Protein AF-A0A6C0IEM3-F1 (afdb_monomer_lite)

Sequence (105 aa):
MADKKRAFTKKLFKYSNPRIAQHMAYKYLGKTAKLYPASNPHKKYKIYDKKNDKWINFGQIGYEDFTKHKDKTRRKNYLTRTMYMRGNWKNNPYSANNLSRNILW

Secondary structure (DSSP, 8-state):
-----PPPPHHHHHH--HHHHHHHHHHHH-TT---EE-SSTTEEEEEEETTTTEEEEEEETTS--HHHH--HHHHHHHHHHHHT--STTTT-TTSHHHHIIIII-

Foldseek 3Di:
DDDPQDDFDPQLLVAADLVQLQVLQCVQVNPVWDWGQDPDPQFGTWTADPVVRDIDTADGRPHHFCRRPVDPVVLVVLCVVLVPDDDDVVVPCRPRSNSCNRRGD

pLDDT: mean 93.08, std 10.49, range [41.41, 98.56]

Organism: NCBI:txid1070528

Structure (mmCIF, N/CA/C/O backbone):
data_AF-A0A6C0IEM3-F1
#
_entry.id   AF-A0A6C0IEM3-F1
#
loop_
_atom_site.group_PDB
_atom_site.id
_atom_site.type_symbol
_atom_site.label_atom_id
_atom_site.label_alt_id
_atom_site.label_comp_id
_atom_site.label_asym_id
_atom_site.label_entity_id
_atom_site.label_seq_id
_atom_site.pdbx_PDB_ins_code
_atom_site.Cartn_x
_atom_site.Cartn_y
_atom_site.Cartn_z
_atom_site.occupancy
_atom_site.B_iso_or_equiv
_atom_site.auth_seq_id
_atom_site.auth_comp_id
_atom_site.auth_asym_id
_atom_site.auth_atom_id
_atom_site.pdbx_PDB_model_num
ATOM 1 N N . MET A 1 1 ? -2.450 -16.973 -15.108 1.00 41.41 1 MET A N 1
ATOM 2 C CA . MET A 1 1 ? -3.105 -17.436 -13.860 1.00 41.41 1 MET A CA 1
ATOM 3 C C . MET A 1 1 ? -4.087 -16.370 -13.391 1.00 41.41 1 MET A C 1
ATOM 5 O O . MET A 1 1 ? -3.658 -15.271 -13.065 1.00 41.41 1 MET A O 1
ATOM 9 N N . ALA A 1 2 ? -5.393 -16.646 -13.428 1.00 44.72 2 ALA A N 1
ATOM 10 C CA . ALA A 1 2 ? -6.413 -15.685 -13.010 1.00 44.72 2 ALA A CA 1
ATOM 11 C C . ALA A 1 2 ? -6.387 -15.520 -11.481 1.00 44.72 2 ALA A C 1
ATOM 13 O O . ALA A 1 2 ? -6.704 -16.446 -10.734 1.00 44.72 2 ALA A O 1
ATOM 14 N N . ASP A 1 3 ? -5.977 -14.343 -11.013 1.00 54.81 3 ASP A N 1
ATOM 15 C CA . ASP A 1 3 ? -5.996 -13.987 -9.597 1.00 54.81 3 ASP A CA 1
ATOM 16 C C . ASP A 1 3 ? -7.463 -13.878 -9.149 1.00 54.81 3 ASP A C 1
ATOM 18 O O . ASP A 1 3 ? -8.154 -12.902 -9.450 1.00 54.81 3 ASP A O 1
ATOM 22 N N . LYS A 1 4 ? -7.984 -14.933 -8.505 1.00 54.91 4 LYS A N 1
ATOM 23 C CA . LYS A 1 4 ? -9.347 -14.953 -7.951 1.00 54.91 4 LYS A CA 1
ATOM 24 C C . LYS A 1 4 ? -9.526 -13.700 -7.086 1.00 54.91 4 LYS A C 1
ATOM 26 O O . LYS A 1 4 ? -8.707 -13.462 -6.200 1.00 54.91 4 LYS A O 1
ATOM 31 N N . LYS A 1 5 ? -10.586 -12.910 -7.315 1.00 57.09 5 LYS A N 1
ATOM 32 C CA . LYS A 1 5 ? -10.936 -11.735 -6.491 1.00 57.09 5 LYS A CA 1
ATOM 33 C C . LYS A 1 5 ? -11.121 -12.165 -5.029 1.00 57.09 5 LYS A C 1
ATOM 35 O O . LYS A 1 5 ? -12.210 -12.551 -4.621 1.00 57.09 5 LYS A O 1
ATOM 40 N N . ARG A 1 6 ? -10.048 -12.132 -4.238 1.00 70.56 6 ARG A N 1
ATOM 41 C CA . ARG A 1 6 ? -10.091 -12.400 -2.798 1.00 70.56 6 ARG A CA 1
ATOM 42 C C . ARG A 1 6 ? -10.555 -11.136 -2.085 1.00 70.56 6 ARG A C 1
ATOM 44 O O . ARG A 1 6 ? -10.062 -10.045 -2.366 1.00 70.56 6 ARG A O 1
ATOM 51 N N . ALA A 1 7 ? -11.490 -11.288 -1.155 1.00 85.69 7 ALA A N 1
ATOM 52 C CA . ALA A 1 7 ? -11.869 -10.207 -0.258 1.00 85.69 7 ALA A CA 1
ATOM 53 C C . ALA A 1 7 ? -10.721 -9.887 0.717 1.00 85.69 7 ALA A C 1
ATOM 55 O O . ALA A 1 7 ? -9.923 -10.760 1.072 1.00 85.69 7 ALA A O 1
ATOM 56 N N . PHE A 1 8 ? -10.638 -8.635 1.174 1.00 90.69 8 PHE A N 1
ATOM 57 C CA . PHE A 1 8 ? -9.712 -8.260 2.244 1.00 90.69 8 PHE A CA 1
ATOM 58 C C . PHE A 1 8 ? -10.118 -8.926 3.564 1.00 90.69 8 PHE A C 1
ATOM 60 O O . PHE A 1 8 ? -11.298 -8.996 3.906 1.00 90.69 8 PHE A O 1
ATOM 67 N N . THR A 1 9 ? -9.138 -9.414 4.324 1.00 90.69 9 THR A N 1
ATOM 68 C CA . THR A 1 9 ? -9.390 -10.154 5.567 1.00 90.69 9 THR A CA 1
ATOM 69 C C . THR A 1 9 ? -9.744 -9.218 6.723 1.00 90.69 9 THR A C 1
ATOM 71 O O . T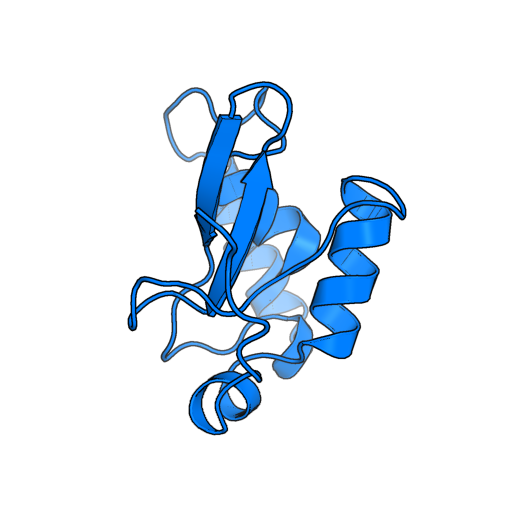HR A 1 9 ? -9.226 -8.104 6.808 1.00 90.69 9 THR A O 1
ATOM 74 N N . LYS A 1 10 ? -10.542 -9.694 7.694 1.00 92.75 10 LYS A N 1
ATOM 75 C CA . LYS A 1 10 ? -10.822 -8.954 8.946 1.00 92.75 10 LYS A CA 1
ATOM 76 C C . LYS A 1 10 ? -9.534 -8.523 9.663 1.00 92.75 10 LYS A C 1
ATOM 78 O O . LYS A 1 10 ? -9.467 -7.430 10.216 1.00 92.75 10 LYS A O 1
ATOM 83 N N . LYS A 1 11 ? -8.489 -9.361 9.608 1.00 93.62 11 LYS A N 1
ATOM 84 C CA . LYS A 1 11 ? -7.160 -9.061 10.162 1.00 93.62 11 LYS A CA 1
ATOM 85 C C . LYS A 1 11 ? -6.555 -7.808 9.533 1.00 93.62 11 LYS A C 1
ATOM 87 O O . LYS A 1 11 ? -6.006 -6.984 10.250 1.00 93.62 11 LYS A O 1
ATOM 92 N N . LEU A 1 12 ? -6.678 -7.633 8.219 1.00 95.75 12 LEU A N 1
ATOM 93 C CA . LEU A 1 12 ? -6.143 -6.463 7.531 1.00 95.75 12 LEU A CA 1
ATOM 94 C C . LEU A 1 12 ? -6.835 -5.167 7.974 1.00 95.75 12 LEU A C 1
ATOM 96 O O . LEU A 1 12 ? -6.143 -4.182 8.220 1.00 95.75 12 LEU A O 1
ATOM 100 N N . PHE A 1 13 ? -8.160 -5.177 8.156 1.00 96.25 13 PHE A N 1
ATOM 101 C CA . PHE A 1 13 ? -8.929 -4.005 8.611 1.00 96.25 13 PHE A CA 1
ATOM 102 C C . PHE A 1 13 ? -8.538 -3.504 10.013 1.00 96.25 13 PHE A C 1
ATOM 104 O O . PHE A 1 13 ? -8.767 -2.336 10.342 1.00 96.25 13 PHE A O 1
ATOM 111 N N . LYS A 1 14 ? -7.908 -4.357 10.834 1.00 97.06 14 LYS A N 1
ATOM 112 C CA . LYS A 1 14 ? -7.311 -3.933 12.109 1.00 97.06 14 LYS A CA 1
ATOM 113 C C . LYS A 1 14 ? -6.101 -3.016 11.903 1.00 97.06 14 LYS A C 1
ATOM 115 O O . LYS A 1 14 ? -5.873 -2.147 12.726 1.00 97.06 14 LYS A O 1
ATOM 120 N N . TYR A 1 15 ? -5.366 -3.167 10.798 1.00 97.75 15 TYR A N 1
ATOM 121 C CA . TYR A 1 15 ? -4.073 -2.508 10.577 1.00 97.75 15 TYR A CA 1
ATOM 122 C C . TYR A 1 15 ? -4.039 -1.526 9.399 1.00 97.75 15 TYR A C 1
ATOM 124 O O . TYR A 1 15 ? -3.018 -0.880 9.167 1.00 97.75 15 TYR A O 1
ATOM 132 N N . SER A 1 16 ? -5.086 -1.458 8.581 1.00 98.12 16 SER A N 1
ATOM 133 C CA . SER A 1 16 ? -5.109 -0.645 7.361 1.00 98.12 16 SER A CA 1
ATOM 134 C C . SER A 1 16 ? -6.543 -0.366 6.922 1.00 98.12 16 SER A C 1
ATOM 136 O O . SER A 1 16 ? -7.461 -1.097 7.294 1.00 98.12 16 SER A O 1
ATOM 138 N N . ASN A 1 17 ? -6.736 0.667 6.106 1.00 98.19 17 ASN A N 1
ATOM 139 C CA . ASN A 1 17 ? -8.010 0.972 5.467 1.00 98.19 17 ASN A CA 1
ATOM 140 C C . ASN A 1 17 ? -7.894 0.763 3.942 1.00 98.19 17 ASN A C 1
ATOM 142 O O . ASN A 1 17 ? -7.374 1.645 3.252 1.00 98.19 17 ASN A O 1
ATOM 146 N N . PRO A 1 18 ? -8.415 -0.356 3.392 1.00 97.25 18 PRO A N 1
ATOM 147 C CA . PRO A 1 18 ? -8.314 -0.670 1.966 1.00 97.25 18 PRO A CA 1
ATOM 148 C C . PRO A 1 18 ? -8.888 0.384 1.029 1.00 97.25 18 PRO A C 1
ATOM 150 O O . PRO A 1 18 ? -8.357 0.573 -0.060 1.00 97.25 18 PRO A O 1
ATOM 153 N N . ARG A 1 19 ? -9.961 1.080 1.430 1.00 97.44 19 ARG A N 1
ATOM 154 C CA . ARG A 1 19 ? -10.587 2.108 0.585 1.00 97.44 19 ARG A CA 1
ATOM 155 C C . ARG A 1 19 ? -9.653 3.302 0.418 1.00 97.44 19 ARG A C 1
ATOM 157 O O . ARG A 1 19 ? -9.424 3.754 -0.700 1.00 97.44 19 ARG A O 1
ATOM 164 N N . ILE A 1 20 ? -9.067 3.765 1.522 1.00 98.31 20 ILE A N 1
ATOM 165 C CA . ILE A 1 20 ? -8.099 4.868 1.507 1.00 98.31 20 ILE A CA 1
ATOM 166 C C . ILE A 1 20 ? -6.815 4.433 0.795 1.00 98.31 20 ILE A C 1
ATOM 168 O O . ILE A 1 20 ? -6.326 5.165 -0.061 1.00 98.31 20 ILE A O 1
ATOM 172 N N . ALA A 1 21 ? -6.302 3.233 1.079 1.00 98.31 21 ALA A N 1
ATOM 173 C CA . ALA A 1 21 ? -5.126 2.698 0.396 1.00 98.31 21 ALA A CA 1
ATOM 174 C C . ALA A 1 21 ? -5.347 2.615 -1.125 1.00 98.31 21 ALA A C 1
ATOM 176 O O . ALA A 1 21 ? -4.503 3.051 -1.901 1.00 98.31 21 ALA A O 1
ATOM 177 N N . GLN A 1 22 ? -6.508 2.134 -1.573 1.00 98.31 22 GLN A N 1
ATOM 178 C CA . GLN A 1 22 ? -6.840 2.079 -2.995 1.00 98.31 22 GLN A CA 1
ATOM 179 C C . GLN A 1 22 ? -6.919 3.478 -3.629 1.00 98.31 22 GLN A C 1
ATOM 181 O O . GLN A 1 22 ? -6.419 3.674 -4.736 1.00 98.31 22 GLN A O 1
ATOM 186 N N . HIS A 1 23 ? -7.487 4.463 -2.928 1.00 98.38 23 HIS A N 1
ATOM 187 C CA . HIS A 1 23 ? -7.493 5.853 -3.391 1.00 98.38 23 HIS A CA 1
ATOM 188 C C . HIS A 1 23 ? -6.069 6.415 -3.545 1.00 98.38 23 HIS A C 1
ATOM 190 O O . HIS A 1 23 ? -5.747 7.028 -4.562 1.00 98.38 23 HIS A O 1
ATOM 196 N N . MET A 1 24 ? -5.185 6.147 -2.581 1.00 98.50 24 MET A N 1
ATOM 197 C CA . MET A 1 24 ? -3.782 6.565 -2.658 1.00 98.50 24 MET A CA 1
ATOM 198 C C . MET A 1 24 ? -3.026 5.859 -3.790 1.00 98.50 24 MET A C 1
ATOM 200 O O . MET A 1 24 ? -2.213 6.487 -4.465 1.00 98.50 24 MET A O 1
ATOM 204 N N . ALA A 1 25 ? -3.333 4.588 -4.065 1.00 98.31 25 ALA A N 1
ATOM 205 C CA . ALA A 1 25 ? -2.782 3.875 -5.216 1.00 98.31 25 ALA A CA 1
ATOM 206 C C . ALA A 1 25 ? -3.182 4.542 -6.540 1.00 98.31 25 ALA A C 1
ATOM 208 O O . ALA A 1 25 ? -2.332 4.704 -7.413 1.00 98.31 25 ALA A O 1
ATOM 209 N N . TYR A 1 26 ? -4.432 5.005 -6.666 1.00 98.19 26 TYR A N 1
ATOM 210 C CA . TYR A 1 26 ? -4.862 5.767 -7.841 1.00 98.19 26 TYR A CA 1
ATOM 211 C C . TYR A 1 26 ? -4.125 7.094 -7.984 1.00 98.19 26 TYR A C 1
ATOM 213 O O . TYR A 1 26 ? -3.750 7.461 -9.095 1.00 98.19 26 TYR A O 1
ATOM 221 N N . LYS A 1 27 ? -3.898 7.799 -6.873 1.00 98.19 27 LYS A N 1
ATOM 222 C CA . LYS A 1 27 ? -3.147 9.058 -6.876 1.00 98.19 27 LYS A CA 1
ATOM 223 C C . LYS A 1 27 ? -1.690 8.855 -7.299 1.00 98.19 27 LYS A C 1
ATOM 225 O O . LYS A 1 27 ? -1.139 9.709 -7.980 1.00 98.19 27 LYS A O 1
ATOM 230 N N . TYR A 1 28 ? -1.076 7.746 -6.890 1.00 97.88 28 TYR A N 1
ATOM 231 C CA . TYR A 1 28 ? 0.343 7.498 -7.130 1.00 97.88 28 TYR A CA 1
ATOM 232 C C . TYR A 1 28 ? 0.641 6.864 -8.496 1.00 97.88 28 TYR A C 1
ATOM 234 O O . TYR A 1 28 ? 1.573 7.280 -9.175 1.00 97.88 28 TYR A O 1
ATOM 242 N N . LEU A 1 29 ? -0.139 5.859 -8.901 1.00 96.88 29 LEU A N 1
ATOM 243 C CA . LEU A 1 29 ? 0.129 5.034 -10.089 1.00 96.88 29 LEU A CA 1
ATOM 244 C C . LEU A 1 29 ? -0.917 5.212 -11.201 1.00 96.88 29 LEU A C 1
ATOM 246 O O . LEU A 1 29 ? -0.795 4.605 -12.263 1.00 96.88 29 LEU A O 1
ATOM 250 N N . GLY A 1 30 ? -1.953 6.020 -10.965 1.00 96.62 30 GLY A N 1
ATOM 251 C CA . GLY A 1 30 ? -3.060 6.250 -11.891 1.00 96.62 30 GLY A CA 1
ATOM 252 C C . GLY A 1 30 ? -4.292 5.378 -11.618 1.00 96.62 30 GLY A C 1
ATOM 253 O O . GLY A 1 30 ? -4.242 4.360 -10.925 1.00 96.62 30 GLY A O 1
ATOM 254 N N . LYS A 1 31 ? -5.437 5.767 -12.197 1.00 94.56 31 LYS A N 1
ATOM 255 C CA . LYS A 1 31 ? -6.768 5.169 -11.934 1.00 94.56 31 LYS A CA 1
ATOM 256 C C . LYS A 1 31 ? -6.884 3.675 -12.279 1.00 94.56 31 LYS A C 1
ATOM 258 O O . LYS A 1 31 ? -7.820 3.009 -11.845 1.00 94.56 31 LYS A O 1
ATOM 263 N N . THR A 1 32 ? -5.949 3.131 -13.053 1.00 94.06 32 THR A N 1
ATOM 264 C CA . THR A 1 32 ? -5.928 1.712 -13.438 1.00 94.06 32 THR A CA 1
ATOM 265 C C . THR A 1 32 ? -5.248 0.815 -12.397 1.00 94.06 32 THR A C 1
ATOM 267 O O . THR A 1 32 ? -5.407 -0.407 -12.457 1.00 94.06 32 THR A O 1
ATOM 270 N N . ALA A 1 33 ? -4.532 1.391 -11.425 1.00 95.56 33 ALA A N 1
ATOM 271 C CA . ALA A 1 33 ? -3.818 0.663 -10.383 1.00 95.56 33 ALA A CA 1
ATOM 272 C C . ALA A 1 33 ? -4.783 0.028 -9.372 1.00 95.56 33 ALA A C 1
ATOM 274 O O . ALA A 1 33 ? -5.502 0.728 -8.667 1.00 95.56 33 ALA A O 1
ATOM 275 N N . LYS A 1 34 ? -4.794 -1.302 -9.258 1.00 96.44 34 LYS A N 1
ATOM 276 C CA . LYS A 1 34 ? -5.690 -2.030 -8.341 1.00 96.44 34 LYS A CA 1
ATOM 277 C C . LYS A 1 34 ? -4.897 -2.763 -7.267 1.00 96.44 34 LYS A C 1
ATOM 279 O O . LYS A 1 34 ? -3.955 -3.489 -7.581 1.00 96.44 34 LYS A O 1
ATOM 284 N N . LEU A 1 35 ? -5.302 -2.581 -6.013 1.00 96.88 35 LEU A N 1
ATOM 285 C CA . LEU A 1 35 ? -4.778 -3.315 -4.870 1.00 96.88 35 LEU A CA 1
ATOM 286 C C . LEU A 1 35 ? -5.579 -4.594 -4.659 1.00 96.88 35 LEU A C 1
ATOM 288 O O . LEU A 1 35 ? -6.808 -4.597 -4.676 1.00 96.88 35 LEU A O 1
ATOM 292 N N . TYR A 1 36 ? -4.856 -5.669 -4.385 1.00 96.06 36 TYR A N 1
ATOM 293 C CA . TYR A 1 36 ? -5.409 -6.971 -4.041 1.00 96.06 36 TYR A CA 1
ATOM 294 C C . TYR A 1 36 ? -4.876 -7.397 -2.671 1.00 96.06 36 TYR A C 1
ATOM 296 O O . TYR A 1 36 ? -3.825 -6.903 -2.245 1.00 96.06 36 TYR A O 1
ATOM 304 N N . PRO A 1 37 ? -5.547 -8.318 -1.961 1.00 94.88 37 PRO A N 1
ATOM 305 C CA . PRO A 1 37 ? -4.953 -8.947 -0.789 1.00 94.88 37 PRO A CA 1
ATOM 306 C C . PRO A 1 37 ? -3.633 -9.624 -1.163 1.00 94.88 37 PRO A C 1
ATOM 308 O O . PRO A 1 37 ? -3.549 -10.301 -2.192 1.00 94.88 37 PRO A O 1
ATOM 311 N N . ALA A 1 38 ? -2.604 -9.440 -0.337 1.00 94.50 38 ALA A N 1
ATOM 312 C CA . ALA A 1 38 ? -1.316 -10.082 -0.566 1.00 94.50 38 ALA A CA 1
ATOM 313 C C . ALA A 1 38 ? -1.440 -11.616 -0.597 1.00 94.50 38 ALA A C 1
ATOM 315 O O . ALA A 1 38 ? -2.257 -12.202 0.115 1.00 94.50 38 ALA A O 1
ATOM 316 N N . SER A 1 39 ? -0.603 -12.275 -1.404 1.00 90.19 39 SER A N 1
ATOM 317 C CA . SER A 1 39 ? -0.484 -13.740 -1.369 1.00 90.19 39 SER A CA 1
ATOM 318 C C . SER A 1 39 ? 0.318 -14.209 -0.154 1.00 90.19 39 SER A C 1
ATOM 320 O O . SER A 1 39 ? 0.049 -15.278 0.383 1.00 90.19 39 SER A O 1
ATOM 322 N N . ASN A 1 40 ? 1.273 -13.394 0.303 1.00 90.44 40 ASN A N 1
ATOM 323 C CA . ASN A 1 40 ? 2.035 -13.635 1.523 1.00 90.44 40 ASN A CA 1
ATOM 324 C C . ASN A 1 40 ? 1.220 -13.190 2.760 1.00 90.44 40 ASN A C 1
ATOM 326 O O . ASN A 1 40 ? 0.868 -12.010 2.841 1.00 90.44 40 ASN A O 1
ATOM 330 N N . PRO A 1 41 ? 0.975 -14.070 3.752 1.00 90.75 41 PRO A N 1
ATOM 331 C CA . PRO A 1 41 ? 0.144 -13.765 4.924 1.00 90.75 41 PRO A CA 1
ATOM 332 C C . PRO A 1 41 ? 0.728 -12.687 5.854 1.00 90.75 41 PRO A C 1
ATOM 334 O O . PRO A 1 41 ? 0.003 -12.105 6.665 1.00 90.75 41 PRO A O 1
ATOM 337 N N . HIS A 1 42 ? 2.024 -12.393 5.742 1.00 95.19 42 HIS A N 1
ATOM 338 C CA . HIS A 1 42 ? 2.689 -11.324 6.488 1.00 95.19 42 HIS A CA 1
ATOM 339 C C . HIS A 1 42 ? 2.568 -9.959 5.803 1.00 95.19 42 HIS A C 1
ATOM 341 O O . HIS A 1 42 ? 2.922 -8.940 6.404 1.00 95.19 42 HIS A O 1
ATOM 347 N N . LYS A 1 43 ? 2.073 -9.913 4.559 1.00 97.19 43 LYS A N 1
ATOM 348 C CA . LYS A 1 43 ? 1.915 -8.679 3.788 1.00 97.19 43 LYS A CA 1
ATOM 349 C C . LYS A 1 43 ? 0.459 -8.233 3.717 1.00 97.19 43 LYS A C 1
ATOM 351 O O . LYS A 1 43 ? -0.459 -9.034 3.862 1.00 97.19 43 LYS A O 1
ATOM 356 N N . LYS A 1 44 ? 0.241 -6.927 3.540 1.00 97.62 44 LYS A N 1
ATOM 357 C CA . LYS A 1 44 ? -1.113 -6.352 3.489 1.00 97.62 44 LYS A CA 1
ATOM 358 C C . LYS A 1 44 ? -1.697 -6.451 2.085 1.00 97.62 44 LYS A C 1
ATOM 360 O O . LYS A 1 44 ? -2.750 -7.053 1.880 1.00 97.62 44 LYS A O 1
ATOM 365 N N . TYR A 1 45 ? -0.989 -5.874 1.122 1.00 97.88 45 TYR A N 1
ATOM 366 C CA . TYR A 1 45 ? -1.476 -5.698 -0.238 1.00 97.88 45 TYR A CA 1
ATOM 367 C C . TYR A 1 45 ? -0.501 -6.292 -1.242 1.00 97.88 45 TYR A C 1
ATOM 369 O O . TYR A 1 45 ? 0.699 -6.407 -0.979 1.00 97.88 45 TYR A O 1
ATOM 377 N N . LYS A 1 46 ? -1.020 -6.610 -2.421 1.00 97.44 46 LYS A N 1
ATOM 378 C CA . LYS A 1 46 ? -0.225 -6.776 -3.627 1.00 97.44 46 LYS A CA 1
ATOM 379 C C . LYS A 1 46 ? -0.782 -5.937 -4.762 1.00 97.44 46 LYS A C 1
ATOM 381 O O . LYS A 1 46 ? -1.977 -5.643 -4.807 1.00 97.44 46 LYS A O 1
ATOM 386 N N . ILE A 1 47 ? 0.099 -5.574 -5.676 1.00 97.12 47 ILE A N 1
ATOM 387 C CA . ILE A 1 47 ? -0.229 -4.875 -6.913 1.00 97.12 47 ILE A CA 1
ATOM 388 C C . ILE A 1 47 ? 0.551 -5.515 -8.056 1.00 97.12 47 ILE A C 1
ATOM 390 O O . ILE A 1 47 ? 1.640 -6.052 -7.846 1.00 97.12 47 ILE A O 1
ATOM 394 N N . TYR A 1 48 ? -0.032 -5.486 -9.246 1.00 96.44 48 TYR A N 1
ATOM 395 C CA . TYR A 1 48 ? 0.590 -6.020 -10.445 1.00 96.44 48 TYR A CA 1
ATOM 396 C C . TYR A 1 48 ? 1.317 -4.908 -11.197 1.00 96.44 48 TYR A C 1
ATOM 398 O O . TYR A 1 48 ? 0.701 -3.927 -11.621 1.00 96.44 48 TYR A O 1
ATOM 406 N N . ASP A 1 49 ? 2.626 -5.069 -11.338 1.00 95.19 49 ASP A N 1
ATOM 407 C CA . ASP A 1 49 ? 3.472 -4.256 -12.194 1.00 95.19 49 ASP A CA 1
ATOM 408 C C . ASP A 1 49 ? 3.400 -4.809 -13.618 1.00 95.19 49 ASP A C 1
ATOM 410 O O . ASP A 1 49 ? 4.068 -5.786 -13.956 1.00 95.19 49 ASP A O 1
ATOM 414 N N . LYS A 1 50 ? 2.564 -4.177 -14.447 1.00 92.19 50 LYS A N 1
ATOM 415 C CA . LYS A 1 50 ? 2.363 -4.575 -15.846 1.00 92.19 50 LYS A CA 1
ATOM 416 C C . LYS A 1 50 ? 3.629 -4.446 -16.689 1.00 92.19 50 LYS A C 1
ATOM 418 O O . LYS A 1 50 ? 3.769 -5.179 -17.657 1.00 92.19 50 LYS A O 1
ATOM 423 N N . LYS A 1 51 ? 4.524 -3.508 -16.356 1.00 91.56 51 LYS A N 1
ATOM 424 C CA . LYS A 1 51 ? 5.732 -3.253 -17.151 1.00 91.56 51 LYS A CA 1
ATOM 425 C C . LYS A 1 51 ? 6.723 -4.409 -17.030 1.00 91.56 51 LYS A C 1
ATOM 427 O O . LYS A 1 51 ? 7.397 -4.730 -17.997 1.00 91.56 51 LYS A O 1
ATOM 432 N N . ASN A 1 52 ? 6.797 -5.009 -15.844 1.00 92.44 52 ASN A N 1
ATOM 433 C CA . ASN A 1 52 ? 7.745 -6.075 -15.524 1.00 92.44 52 ASN A CA 1
ATOM 434 C C . ASN A 1 52 ? 7.068 -7.442 -15.317 1.00 92.44 52 ASN A C 1
ATOM 436 O O . ASN A 1 52 ? 7.703 -8.346 -14.783 1.00 92.44 52 ASN A O 1
ATOM 440 N N . ASP A 1 53 ? 5.779 -7.562 -15.661 1.00 94.19 53 ASP A N 1
ATOM 441 C CA . ASP A 1 53 ? 4.948 -8.762 -15.479 1.00 94.19 53 ASP A CA 1
ATOM 442 C C . ASP A 1 53 ? 5.096 -9.414 -14.087 1.00 94.19 53 ASP A C 1
ATOM 444 O O . ASP A 1 53 ? 5.333 -10.613 -13.933 1.00 94.19 53 ASP A O 1
ATOM 448 N N . LYS A 1 54 ? 5.010 -8.603 -13.022 1.00 94.44 54 LYS A N 1
ATOM 449 C CA . LYS A 1 54 ? 5.307 -9.077 -11.662 1.00 94.44 54 LYS A CA 1
ATOM 450 C C . LYS A 1 54 ? 4.309 -8.605 -10.619 1.00 94.44 54 LYS A C 1
ATOM 452 O O . LYS A 1 54 ? 3.920 -7.444 -10.560 1.00 94.44 54 LYS A O 1
ATOM 457 N N . TRP A 1 55 ? 3.957 -9.507 -9.706 1.00 96.06 55 TRP A N 1
ATOM 458 C CA . TRP A 1 55 ? 3.212 -9.169 -8.495 1.00 96.06 55 TRP A CA 1
ATOM 459 C C . TRP A 1 55 ? 4.145 -8.723 -7.374 1.00 96.06 55 TRP A C 1
ATOM 461 O O . TRP A 1 55 ? 5.035 -9.465 -6.953 1.00 96.06 55 TRP A O 1
ATOM 471 N N . ILE A 1 56 ? 3.898 -7.532 -6.836 1.00 96.69 56 ILE A N 1
ATOM 472 C CA . ILE A 1 56 ? 4.668 -6.975 -5.725 1.00 96.69 56 ILE A CA 1
ATOM 473 C C . ILE A 1 56 ? 3.810 -6.971 -4.467 1.00 96.69 56 ILE A C 1
ATOM 475 O O . ILE A 1 56 ? 2.767 -6.324 -4.429 1.00 96.69 56 ILE A O 1
ATOM 479 N N . ASN A 1 57 ? 4.262 -7.676 -3.428 1.00 97.44 57 ASN A N 1
ATOM 480 C CA . ASN A 1 57 ? 3.625 -7.689 -2.111 1.00 97.44 57 ASN A CA 1
ATOM 481 C C . ASN A 1 57 ? 4.262 -6.618 -1.206 1.00 97.44 57 ASN A C 1
ATOM 483 O O . ASN A 1 57 ? 5.487 -6.540 -1.111 1.00 97.44 57 ASN A O 1
ATOM 487 N N . PHE A 1 58 ? 3.453 -5.819 -0.509 1.00 97.69 58 PHE A N 1
ATOM 488 C CA . PHE A 1 58 ? 3.930 -4.714 0.329 1.00 97.69 58 PHE A CA 1
ATOM 489 C C . PHE A 1 58 ? 3.013 -4.426 1.532 1.00 97.69 58 PHE A C 1
ATOM 491 O O . PHE A 1 58 ? 1.896 -4.941 1.645 1.00 97.69 58 PHE A O 1
ATOM 498 N N . GLY A 1 59 ? 3.527 -3.615 2.466 1.00 97.19 59 GLY A N 1
ATOM 499 C CA . GLY A 1 59 ? 2.928 -3.378 3.783 1.00 97.19 59 GLY A CA 1
ATOM 500 C C . GLY A 1 59 ? 3.044 -4.594 4.708 1.00 97.19 59 GLY A C 1
ATOM 501 O O . GLY A 1 59 ? 2.954 -5.725 4.251 1.00 97.19 59 GLY A O 1
ATOM 502 N N . GLN A 1 60 ? 3.245 -4.382 6.008 1.00 96.88 60 GLN A N 1
ATOM 503 C CA . GLN A 1 60 ? 3.421 -5.464 6.987 1.00 96.88 60 GLN A CA 1
ATOM 504 C C . GLN A 1 60 ? 2.167 -5.632 7.853 1.00 96.88 60 GLN A C 1
ATOM 506 O O . GLN A 1 60 ? 1.718 -4.676 8.482 1.00 96.88 60 GLN A O 1
ATOM 511 N N . ILE A 1 61 ? 1.602 -6.837 7.910 1.00 96.56 61 ILE A N 1
ATOM 512 C CA . ILE A 1 61 ? 0.516 -7.162 8.846 1.00 96.56 61 ILE A CA 1
ATOM 513 C C . ILE A 1 61 ? 1.052 -7.142 10.285 1.00 96.56 61 ILE A C 1
ATOM 515 O O . ILE A 1 61 ? 2.175 -7.575 10.527 1.00 96.56 61 ILE A O 1
ATOM 519 N N . GLY A 1 62 ? 0.246 -6.653 11.234 1.00 96.19 62 GLY A N 1
ATOM 520 C CA . GLY A 1 62 ? 0.634 -6.492 12.642 1.00 96.19 62 GLY A CA 1
ATOM 521 C C . GLY A 1 62 ? 0.916 -5.043 13.046 1.00 96.19 62 GLY A C 1
ATOM 522 O O . GLY A 1 62 ? 0.813 -4.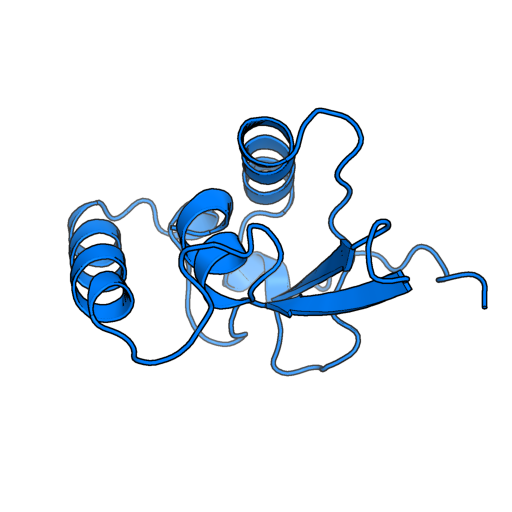716 14.221 1.00 96.19 62 GLY A O 1
ATOM 523 N N . TYR A 1 63 ? 1.179 -4.158 12.078 1.00 95.62 63 TYR A N 1
ATOM 524 C CA . TYR A 1 63 ? 1.432 -2.738 12.325 1.00 95.62 63 TYR A CA 1
ATOM 525 C C . TYR A 1 63 ? 0.427 -1.870 11.587 1.00 95.62 63 TYR A C 1
ATOM 527 O O . TYR A 1 63 ? 0.245 -2.016 10.375 1.00 95.62 63 TYR A O 1
ATOM 535 N N . GLU A 1 64 ? -0.201 -0.936 12.294 1.00 97.94 64 GLU A N 1
ATOM 536 C CA . GLU A 1 64 ? -1.050 0.065 11.655 1.00 97.94 64 GLU A CA 1
ATOM 537 C C . GLU A 1 64 ? -0.235 0.972 10.727 1.00 97.94 64 GLU A C 1
ATOM 539 O O . GLU A 1 64 ? 0.893 1.347 11.052 1.00 97.94 64 GLU A O 1
ATOM 544 N N . ASP A 1 65 ? -0.826 1.341 9.591 1.00 98.19 65 ASP A N 1
ATOM 545 C CA . ASP A 1 65 ? -0.301 2.372 8.689 1.00 98.19 65 ASP A CA 1
ATOM 546 C C . ASP A 1 65 ? -1.162 3.646 8.725 1.00 98.19 65 ASP A C 1
ATOM 548 O O . ASP A 1 65 ? -2.222 3.678 9.363 1.00 98.19 65 ASP A O 1
ATOM 552 N N . PHE A 1 66 ? -0.723 4.704 8.041 1.00 98.50 66 PHE A N 1
ATOM 553 C CA . PHE A 1 66 ? -1.367 6.015 8.112 1.00 98.50 66 PHE A CA 1
ATOM 554 C C . PHE A 1 66 ? -2.803 6.002 7.570 1.00 98.50 66 PHE A C 1
ATOM 556 O O . PHE A 1 66 ? -3.642 6.818 7.968 1.00 98.50 66 PHE A O 1
ATOM 563 N N . THR A 1 67 ? -3.149 5.041 6.709 1.00 98.19 67 THR A N 1
ATOM 564 C CA . THR A 1 67 ? -4.535 4.877 6.254 1.00 98.19 67 THR A CA 1
ATOM 565 C C . THR A 1 67 ? -5.471 4.488 7.403 1.00 98.19 67 THR A C 1
ATOM 567 O O . THR A 1 67 ? -6.656 4.822 7.336 1.00 98.19 67 THR A O 1
ATOM 570 N N . LYS A 1 68 ? -4.935 3.874 8.470 1.00 97.94 68 LYS A N 1
ATOM 571 C CA . LYS A 1 68 ? -5.643 3.461 9.687 1.00 97.94 68 LYS A CA 1
ATOM 572 C C . LYS A 1 68 ? -5.479 4.443 10.849 1.00 97.94 68 LYS A C 1
ATOM 574 O O . LYS A 1 68 ? -6.484 4.955 11.322 1.00 97.94 68 LYS A O 1
ATOM 579 N N . HIS A 1 69 ? -4.250 4.705 11.297 1.00 97.44 69 HIS A N 1
ATOM 580 C CA . HIS A 1 69 ? -4.011 5.380 12.584 1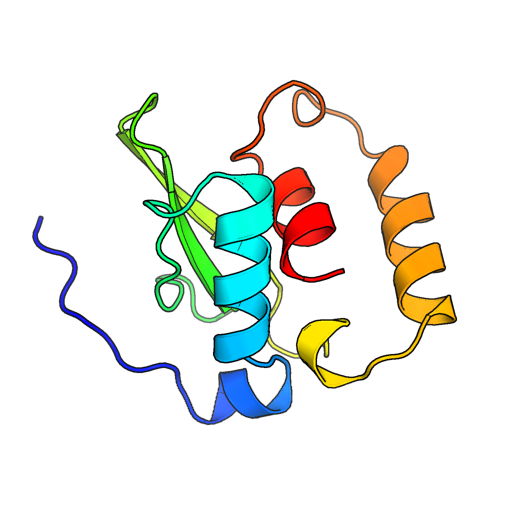.00 97.44 69 HIS A CA 1
ATOM 581 C C . HIS A 1 69 ? -3.945 6.917 12.500 1.00 97.44 69 HIS A C 1
ATOM 583 O O . HIS A 1 69 ? -4.011 7.582 13.524 1.00 97.44 69 HIS A O 1
ATOM 589 N N . LYS A 1 70 ? -3.772 7.496 11.29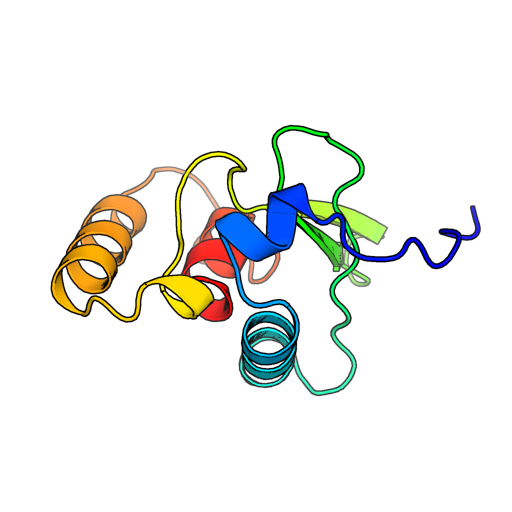9 1.00 97.75 70 LYS A N 1
ATOM 590 C CA . LYS A 1 70 ? -3.784 8.958 11.033 1.00 97.75 70 LYS A CA 1
ATOM 591 C C . LYS A 1 70 ? -2.766 9.826 11.797 1.00 97.75 70 LYS A C 1
ATOM 593 O O . LYS A 1 70 ? -2.832 11.050 11.759 1.00 97.75 70 LYS A O 1
ATOM 598 N N . ASP A 1 71 ? -1.761 9.206 12.397 1.00 98.19 71 ASP A N 1
ATOM 599 C CA . ASP A 1 71 ? -0.675 9.868 13.134 1.00 98.19 71 ASP A CA 1
ATOM 600 C C . ASP A 1 71 ? 0.392 10.411 12.167 1.00 98.19 71 ASP A C 1
ATOM 602 O O . ASP A 1 71 ? 1.100 9.658 11.484 1.00 98.19 71 ASP A O 1
ATOM 606 N N . LYS A 1 72 ? 0.499 11.741 12.117 1.00 97.94 72 LYS A N 1
ATOM 607 C CA . LYS A 1 72 ? 1.424 12.471 11.241 1.00 97.94 72 LYS A CA 1
ATOM 608 C C . LYS A 1 72 ? 2.887 12.319 11.670 1.00 97.94 72 LYS A C 1
ATOM 610 O O . LYS A 1 72 ? 3.762 12.304 10.805 1.00 97.94 72 LYS A O 1
ATOM 615 N N . THR A 1 73 ? 3.156 12.162 12.963 1.00 98.25 73 THR A N 1
ATOM 616 C CA . THR A 1 73 ? 4.506 11.968 13.506 1.00 98.25 73 THR A CA 1
ATOM 617 C C . THR A 1 73 ? 5.030 10.590 13.125 1.00 98.25 73 THR A C 1
ATOM 619 O O . THR A 1 73 ? 6.110 10.482 12.543 1.00 98.25 73 THR A O 1
ATOM 622 N N . ARG A 1 74 ? 4.231 9.531 13.328 1.00 97.94 74 ARG A N 1
ATOM 623 C CA . ARG A 1 74 ? 4.581 8.168 12.879 1.00 97.94 74 ARG A CA 1
ATOM 624 C C . ARG A 1 74 ? 4.835 8.115 11.375 1.00 97.94 74 ARG A C 1
ATOM 626 O O . ARG A 1 74 ? 5.800 7.487 10.939 1.00 97.94 74 ARG A O 1
ATOM 633 N N . ARG A 1 75 ? 4.009 8.817 10.592 1.00 98.00 75 ARG A N 1
ATOM 634 C CA . ARG A 1 75 ? 4.193 8.951 9.144 1.00 98.00 75 ARG A CA 1
ATOM 635 C C . ARG A 1 75 ? 5.512 9.631 8.791 1.00 98.00 75 ARG A C 1
ATOM 637 O O . ARG A 1 75 ? 6.286 9.062 8.025 1.00 98.00 75 ARG A O 1
ATOM 644 N N . LYS A 1 76 ? 5.792 10.804 9.367 1.00 98.19 76 LYS A N 1
ATOM 645 C CA . LYS A 1 76 ? 7.052 11.528 9.147 1.00 98.19 76 LYS A CA 1
ATOM 646 C C . LYS A 1 76 ? 8.250 10.637 9.473 1.00 98.19 76 LYS A C 1
ATOM 648 O O . LYS A 1 76 ? 9.125 10.475 8.632 1.00 98.19 76 LYS A O 1
ATOM 653 N N . ASN A 1 77 ? 8.235 9.975 10.627 1.00 97.81 77 ASN A N 1
ATOM 654 C CA . ASN A 1 77 ? 9.315 9.087 11.059 1.00 97.81 77 ASN A CA 1
ATOM 655 C C . ASN A 1 77 ? 9.527 7.915 10.090 1.00 97.81 77 ASN A C 1
ATOM 657 O O . ASN A 1 77 ? 10.665 7.593 9.740 1.00 97.81 77 ASN A O 1
ATOM 661 N N . TYR A 1 78 ? 8.442 7.296 9.610 1.00 97.31 78 TYR A N 1
ATOM 662 C CA . TYR A 1 78 ? 8.529 6.237 8.606 1.00 97.31 78 TYR A CA 1
ATOM 663 C C . TYR A 1 78 ? 9.151 6.743 7.299 1.00 97.31 78 TYR A C 1
ATOM 665 O O . TYR A 1 78 ? 10.061 6.102 6.764 1.00 97.31 78 TYR A O 1
ATOM 673 N N . LEU A 1 79 ? 8.689 7.890 6.790 1.00 97.00 79 LEU A N 1
ATOM 674 C CA . LEU A 1 79 ? 9.187 8.483 5.548 1.00 97.00 79 LEU A CA 1
ATOM 675 C C . LEU A 1 79 ? 10.648 8.932 5.671 1.00 97.00 79 LEU A C 1
ATOM 677 O O . LEU A 1 79 ? 11.416 8.717 4.737 1.00 97.00 79 LEU A O 1
ATOM 681 N N . THR A 1 80 ? 11.074 9.475 6.808 1.00 96.75 80 THR A N 1
ATOM 682 C CA . THR A 1 80 ? 12.485 9.812 7.036 1.00 96.75 80 THR A CA 1
ATOM 683 C C . THR A 1 80 ? 13.343 8.552 7.028 1.00 96.75 80 THR A C 1
ATOM 685 O O . THR A 1 80 ? 14.270 8.441 6.232 1.00 96.75 80 THR A O 1
ATOM 688 N N . ARG A 1 81 ? 12.990 7.538 7.830 1.00 95.50 81 ARG A N 1
ATOM 689 C CA . ARG A 1 81 ? 13.773 6.294 7.917 1.00 95.50 81 ARG A CA 1
ATOM 690 C C . ARG A 1 81 ? 13.904 5.595 6.565 1.00 95.50 81 ARG A C 1
ATOM 692 O O . ARG A 1 81 ? 14.978 5.135 6.193 1.00 95.50 81 ARG A O 1
ATOM 699 N N . THR A 1 82 ? 12.806 5.506 5.821 1.00 94.69 82 THR A N 1
ATOM 700 C CA . THR A 1 82 ? 12.783 4.768 4.551 1.00 94.69 82 THR A CA 1
ATOM 701 C C . THR A 1 82 ? 13.387 5.536 3.373 1.00 94.69 82 THR A C 1
ATOM 703 O O . THR A 1 82 ? 13.638 4.929 2.335 1.00 94.69 82 THR A O 1
ATOM 706 N N . MET A 1 83 ? 13.658 6.841 3.522 1.00 93.00 83 MET A N 1
ATOM 707 C CA . MET A 1 83 ? 14.310 7.670 2.496 1.00 93.00 83 MET A CA 1
ATOM 708 C C . MET A 1 83 ? 15.792 7.312 2.308 1.00 93.00 83 MET A C 1
ATOM 710 O O . MET A 1 83 ? 16.330 7.485 1.215 1.00 93.00 83 MET A O 1
ATOM 714 N N . TYR A 1 84 ? 16.436 6.780 3.347 1.00 90.50 84 TYR A N 1
ATOM 715 C CA . TYR A 1 84 ? 17.864 6.446 3.344 1.00 90.50 84 TYR A CA 1
ATOM 716 C C . TYR A 1 84 ? 18.146 4.950 3.153 1.00 90.50 84 TYR A C 1
ATOM 718 O O . TYR A 1 84 ? 19.292 4.517 3.253 1.00 90.50 84 TYR A O 1
ATOM 726 N N . MET A 1 85 ? 17.125 4.133 2.867 1.00 89.62 85 MET A N 1
ATOM 727 C CA . MET A 1 85 ? 17.343 2.712 2.584 1.00 89.62 85 MET A CA 1
ATOM 728 C C . MET A 1 85 ? 18.180 2.542 1.309 1.00 89.62 85 MET A C 1
ATOM 730 O O . MET A 1 85 ? 17.966 3.240 0.317 1.00 89.62 85 MET A O 1
ATOM 734 N N . ARG A 1 86 ? 19.130 1.604 1.325 1.00 86.56 86 ARG A N 1
ATOM 735 C CA . ARG A 1 86 ? 19.967 1.278 0.159 1.00 86.56 86 ARG A CA 1
ATOM 736 C C . ARG A 1 86 ? 19.154 0.523 -0.910 1.00 86.56 86 ARG A C 1
ATOM 738 O O . ARG A 1 86 ? 18.155 -0.121 -0.595 1.00 86.56 86 ARG A O 1
ATOM 745 N N . GLY A 1 87 ? 19.596 0.593 -2.167 1.00 83.06 87 GLY A N 1
ATOM 746 C CA . GLY A 1 87 ? 19.037 -0.165 -3.297 1.00 83.06 87 GLY A CA 1
ATOM 747 C C . GLY A 1 87 ? 18.315 0.677 -4.355 1.00 83.06 87 GLY A C 1
ATOM 748 O O . GLY A 1 87 ? 18.059 1.867 -4.174 1.00 83.06 87 GLY A O 1
ATOM 749 N N . ASN A 1 88 ? 17.956 0.037 -5.472 1.00 80.75 88 ASN A N 1
ATOM 750 C CA . ASN A 1 88 ? 17.335 0.682 -6.637 1.00 80.75 88 ASN A CA 1
ATOM 751 C C . ASN A 1 88 ? 15.807 0.845 -6.489 1.00 80.75 88 ASN A C 1
ATOM 753 O O . ASN A 1 88 ? 15.022 0.422 -7.336 1.00 80.75 88 ASN A O 1
ATOM 757 N N . TRP A 1 89 ? 15.360 1.402 -5.362 1.00 87.75 89 TRP A N 1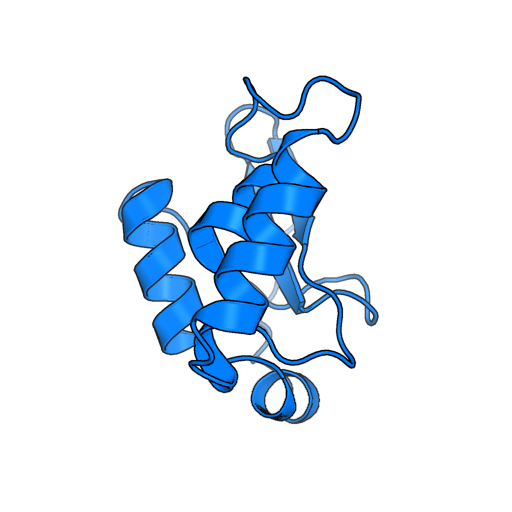
ATOM 758 C CA . TRP A 1 89 ? 13.935 1.651 -5.131 1.00 87.75 89 TRP A CA 1
ATOM 759 C C . TRP A 1 89 ? 13.513 3.043 -5.601 1.00 87.75 89 TRP A C 1
ATOM 761 O O . TRP A 1 89 ? 12.386 3.192 -6.058 1.00 87.75 89 TRP A O 1
ATOM 771 N N . LYS A 1 90 ? 14.409 4.040 -5.549 1.00 86.69 90 LYS A N 1
ATOM 772 C CA . LYS A 1 90 ? 14.101 5.445 -5.882 1.00 86.69 90 LYS A CA 1
ATOM 773 C C . LYS A 1 90 ? 13.511 5.596 -7.286 1.00 86.69 90 LYS A C 1
ATOM 775 O O . LYS A 1 90 ? 12.511 6.285 -7.447 1.00 86.69 90 LYS A O 1
ATOM 780 N N . ASN A 1 91 ? 14.059 4.863 -8.253 1.00 89.62 91 ASN A N 1
ATOM 781 C CA . ASN A 1 91 ? 13.659 4.938 -9.659 1.00 89.62 91 ASN A CA 1
ATOM 782 C C . ASN A 1 91 ? 12.593 3.898 -10.048 1.00 89.62 91 ASN A C 1
ATOM 784 O O . ASN A 1 91 ? 12.188 3.839 -11.205 1.00 89.62 91 ASN A O 1
ATOM 788 N N . ASN A 1 92 ? 12.131 3.069 -9.104 1.00 93.88 92 ASN A N 1
ATOM 789 C CA . ASN A 1 92 ? 11.129 2.036 -9.356 1.00 93.88 92 ASN A CA 1
ATOM 790 C C . ASN A 1 92 ? 9.831 2.342 -8.581 1.00 93.88 92 ASN A C 1
ATOM 792 O O . ASN A 1 92 ? 9.762 2.060 -7.375 1.00 93.88 92 ASN A O 1
ATOM 796 N N . PRO A 1 93 ? 8.782 2.870 -9.247 1.00 95.25 93 PRO A N 1
ATOM 797 C CA . PRO A 1 93 ? 7.498 3.169 -8.609 1.00 95.25 93 PRO A CA 1
ATOM 798 C C . PRO A 1 93 ? 6.825 1.948 -7.972 1.00 95.25 93 PRO A C 1
ATOM 800 O O . PRO A 1 93 ? 6.148 2.065 -6.953 1.00 95.25 93 PRO A O 1
ATOM 803 N N . TYR A 1 94 ? 7.061 0.761 -8.532 1.00 96.50 94 TYR A N 1
ATOM 804 C CA . TYR A 1 94 ? 6.523 -0.506 -8.043 1.00 96.50 94 TYR A CA 1
ATOM 805 C C . TYR A 1 94 ? 7.430 -1.189 -7.014 1.00 96.50 94 TYR A C 1
ATOM 807 O O . TYR A 1 94 ? 7.118 -2.284 -6.554 1.00 96.50 94 TYR A O 1
ATOM 815 N N . SER A 1 95 ? 8.536 -0.568 -6.588 1.00 95.56 95 SER A N 1
ATOM 816 C CA . SER A 1 95 ? 9.308 -1.101 -5.464 1.00 95.56 95 SER A CA 1
ATOM 817 C C . SER A 1 95 ? 8.459 -1.121 -4.189 1.00 95.56 95 SER A C 1
ATOM 819 O O . SER A 1 95 ? 7.698 -0.195 -3.907 1.00 95.56 95 SER A O 1
ATOM 821 N N . ALA A 1 96 ? 8.616 -2.159 -3.362 1.00 95.44 96 ALA A N 1
ATOM 822 C CA . ALA A 1 96 ? 7.832 -2.297 -2.131 1.00 95.44 96 ALA A CA 1
ATOM 823 C C . ALA A 1 96 ? 7.980 -1.088 -1.183 1.00 95.44 96 ALA A C 1
ATOM 825 O O . ALA A 1 96 ? 7.041 -0.765 -0.449 1.00 95.44 96 ALA A O 1
ATOM 826 N N . ASN A 1 97 ? 9.132 -0.403 -1.221 1.00 96.25 97 ASN A N 1
ATOM 827 C CA . ASN A 1 97 ? 9.358 0.827 -0.466 1.00 96.25 97 ASN A CA 1
ATOM 828 C C . ASN A 1 97 ? 8.526 1.994 -1.021 1.00 96.25 97 ASN A C 1
ATOM 830 O O . ASN A 1 97 ? 7.774 2.601 -0.266 1.00 96.25 97 ASN A O 1
ATOM 834 N N . ASN A 1 98 ? 8.579 2.268 -2.331 1.00 97.12 98 ASN A N 1
ATOM 835 C CA . ASN A 1 98 ? 7.769 3.329 -2.938 1.00 97.12 98 ASN A CA 1
ATOM 836 C C . ASN A 1 98 ? 6.270 3.080 -2.784 1.00 97.12 98 ASN A C 1
ATOM 838 O O . ASN A 1 98 ? 5.534 4.003 -2.437 1.00 97.12 98 ASN A O 1
ATOM 842 N N . LEU A 1 99 ? 5.829 1.835 -2.958 1.00 97.88 99 LEU A N 1
ATOM 843 C CA . LEU A 1 99 ? 4.437 1.462 -2.727 1.00 97.88 99 LEU A CA 1
ATOM 844 C C . LEU A 1 99 ? 4.035 1.740 -1.274 1.00 97.88 99 LEU A C 1
ATOM 846 O O . LEU A 1 99 ? 3.026 2.390 -1.028 1.00 97.88 99 LEU A O 1
ATOM 850 N N . SER A 1 100 ? 4.847 1.331 -0.296 1.00 97.69 100 SER A N 1
ATOM 851 C CA . SER A 1 100 ? 4.540 1.584 1.117 1.00 97.69 100 SER A CA 1
ATOM 852 C C . SER A 1 100 ? 4.536 3.081 1.448 1.00 97.69 100 SER A C 1
ATOM 854 O O . SER A 1 100 ? 3.594 3.554 2.076 1.00 97.69 100 SER A O 1
ATOM 856 N N . ARG A 1 101 ? 5.544 3.833 0.994 1.00 97.69 101 ARG A N 1
ATOM 857 C CA . ARG A 1 101 ? 5.678 5.277 1.241 1.00 97.69 101 ARG A CA 1
ATOM 858 C C . ARG A 1 101 ? 4.530 6.086 0.643 1.00 97.69 101 ARG A C 1
ATOM 860 O O . ARG A 1 101 ? 4.018 6.964 1.309 1.00 97.69 101 ARG A O 1
ATOM 867 N N . ASN A 1 102 ? 4.121 5.806 -0.592 1.00 98.12 102 ASN A N 1
ATOM 868 C CA . ASN A 1 102 ? 3.130 6.641 -1.280 1.00 98.12 102 ASN A CA 1
ATOM 869 C C . ASN A 1 102 ? 1.685 6.198 -1.025 1.00 98.12 102 ASN A C 1
ATOM 871 O O . ASN A 1 102 ? 0.773 7.020 -1.085 1.00 98.12 102 ASN A O 1
ATOM 875 N N . ILE A 1 103 ? 1.463 4.907 -0.754 1.00 98.50 103 ILE A N 1
ATOM 876 C CA . ILE A 1 103 ? 0.115 4.338 -0.630 1.00 98.50 103 ILE A CA 1
ATOM 877 C C . ILE A 1 103 ? -0.304 4.185 0.836 1.00 98.50 103 ILE A C 1
ATOM 879 O O . ILE A 1 103 ? -1.471 4.397 1.162 1.00 98.50 103 ILE A O 1
ATOM 883 N N . LEU A 1 104 ? 0.625 3.802 1.720 1.00 98.56 104 LEU A N 1
ATOM 884 C CA . LEU A 1 104 ? 0.309 3.450 3.110 1.00 98.56 104 LEU A CA 1
ATOM 885 C 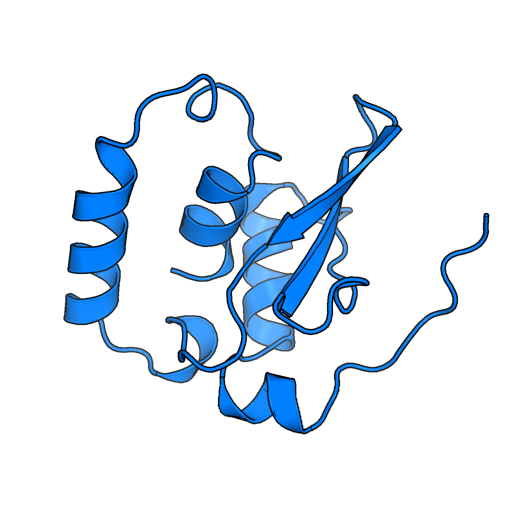C . LEU A 1 104 ? 0.723 4.510 4.133 1.00 98.56 104 LEU A C 1
ATOM 887 O O . LEU A 1 104 ? 0.142 4.532 5.219 1.00 98.56 104 LEU A O 1
ATOM 891 N N . TRP A 1 105 ? 1.709 5.352 3.810 1.00 97.75 105 TRP A N 1
ATOM 892 C CA . TRP A 1 105 ? 2.279 6.346 4.721 1.00 97.75 105 TRP A CA 1
ATOM 893 C C . TRP A 1 105 ? 2.073 7.769 4.218 1.00 97.75 105 TRP A C 1
ATOM 895 O O . TRP A 1 105 ? 1.040 8.341 4.601 1.00 97.75 105 TRP A O 1
#

Radius of gyration: 13.18 Å; chains: 1; bounding box: 32×30×31 Å

InterPro domains:
  IPR043930 Protein of unknown function DUF5754 [PF19058] (34-81)